Protein AF-A0A148N723-F1 (afdb_monomer)

Radius of gyration: 24.58 Å; Cα contacts (8 Å, |Δi|>4): 53; chains: 1; bounding box: 37×35×86 Å

Structure (mmCIF, N/CA/C/O backbone):
data_AF-A0A148N723-F1
#
_entry.id   AF-A0A148N723-F1
#
loop_
_atom_site.group_PDB
_atom_site.id
_atom_site.type_symbol
_atom_site.label_atom_id
_atom_site.label_alt_id
_atom_site.label_comp_id
_atom_site.label_asym_id
_atom_site.label_entity_id
_atom_site.label_seq_id
_atom_site.pdbx_PDB_ins_code
_atom_site.Cartn_x
_atom_site.Cartn_y
_atom_site.Cartn_z
_atom_site.occupancy
_atom_site.B_iso_or_equiv
_atom_site.auth_seq_id
_atom_site.auth_comp_id
_atom_site.auth_asym_id
_atom_site.auth_atom_id
_atom_site.pdbx_PDB_model_num
ATOM 1 N N . MET A 1 1 ? 18.165 -17.338 69.817 1.00 38.09 1 MET A N 1
ATOM 2 C CA . MET A 1 1 ? 19.520 -16.852 69.467 1.00 38.09 1 MET A CA 1
ATOM 3 C C . MET A 1 1 ? 19.425 -16.311 68.041 1.00 38.09 1 MET A C 1
ATOM 5 O O . MET A 1 1 ? 19.154 -17.099 67.157 1.00 38.09 1 MET A O 1
ATOM 9 N N . LYS A 1 2 ? 19.222 -15.007 67.800 1.00 44.72 2 LYS A N 1
ATOM 10 C CA . LYS A 1 2 ? 20.107 -13.846 68.048 1.00 44.72 2 LYS A CA 1
ATOM 11 C C . LYS A 1 2 ? 21.238 -13.800 66.993 1.00 44.72 2 LYS A C 1
ATOM 13 O O . LYS A 1 2 ? 22.267 -14.423 67.186 1.00 44.72 2 LYS A O 1
ATOM 18 N N . HIS A 1 3 ? 20.969 -12.997 65.951 1.00 48.78 3 HIS A N 1
ATOM 19 C CA . HIS A 1 3 ? 21.885 -12.163 65.140 1.00 48.78 3 HIS A CA 1
ATOM 20 C C . HIS A 1 3 ? 22.331 -12.646 63.757 1.00 48.78 3 HIS A C 1
ATOM 22 O O . HIS A 1 3 ? 23.259 -13.430 63.643 1.00 48.78 3 HIS A O 1
ATOM 28 N N . TRP A 1 4 ? 21.788 -11.980 62.728 1.00 57.91 4 TRP A N 1
ATOM 29 C CA . TRP A 1 4 ? 22.563 -11.016 61.926 1.00 57.91 4 TRP A CA 1
ATOM 30 C C . TRP A 1 4 ? 21.592 -10.018 61.253 1.00 57.91 4 TRP A C 1
ATOM 32 O O . TRP A 1 4 ? 20.751 -10.410 60.457 1.00 57.91 4 TRP A O 1
ATOM 42 N N . PHE A 1 5 ? 21.349 -8.846 61.847 1.00 52.78 5 PHE A N 1
ATOM 43 C CA . PHE A 1 5 ? 21.861 -7.538 61.401 1.00 52.78 5 PHE A CA 1
ATOM 44 C C . PHE A 1 5 ? 21.950 -7.324 59.872 1.00 52.78 5 PHE A C 1
ATOM 46 O O . PHE A 1 5 ? 22.889 -7.771 59.232 1.00 52.78 5 PHE A O 1
ATOM 53 N N . ILE A 1 6 ? 20.955 -6.587 59.355 1.00 64.31 6 ILE A N 1
ATOM 54 C CA . ILE A 1 6 ? 21.057 -5.389 58.494 1.00 64.31 6 ILE A CA 1
ATOM 55 C C . ILE A 1 6 ? 22.183 -5.385 57.445 1.00 64.31 6 ILE A C 1
ATOM 57 O O . ILE A 1 6 ? 23.332 -5.171 57.817 1.00 64.31 6 ILE A O 1
ATOM 61 N N . PHE A 1 7 ? 21.828 -5.372 56.148 1.00 50.09 7 PHE A N 1
ATOM 62 C CA . PHE A 1 7 ? 22.439 -4.432 55.191 1.00 50.09 7 PHE A CA 1
ATOM 63 C C . PHE A 1 7 ? 21.655 -4.270 53.870 1.00 50.09 7 PHE A C 1
ATOM 65 O O . PHE A 1 7 ? 21.241 -5.256 53.276 1.00 50.09 7 PHE A O 1
ATOM 72 N N . ALA A 1 8 ? 21.555 -3.009 53.423 1.00 49.00 8 ALA A N 1
ATOM 73 C CA . ALA A 1 8 ? 21.219 -2.488 52.085 1.00 49.00 8 ALA A CA 1
ATOM 74 C C . ALA A 1 8 ? 19.836 -2.847 51.488 1.00 49.00 8 ALA A C 1
ATOM 76 O O . ALA A 1 8 ? 19.572 -3.974 51.099 1.00 49.00 8 ALA A O 1
ATOM 77 N N . LEU A 1 9 ? 18.858 -1.937 51.415 1.00 57.72 9 LEU A N 1
ATOM 78 C CA . LEU A 1 9 ? 18.839 -0.711 50.597 1.00 57.72 9 LEU A CA 1
ATOM 79 C C . LEU A 1 9 ? 19.083 -1.003 49.102 1.00 57.72 9 LEU A C 1
ATOM 81 O O . LEU A 1 9 ? 20.159 -0.738 48.578 1.00 57.72 9 LEU A O 1
ATOM 85 N N . VAL A 1 10 ? 18.062 -1.525 48.414 1.00 47.94 10 VAL A N 1
ATOM 86 C CA . VAL A 1 10 ? 17.940 -1.425 46.952 1.00 47.94 10 VAL A CA 1
ATOM 87 C C . VAL A 1 10 ? 16.652 -0.668 46.649 1.00 47.94 10 VAL A C 1
ATOM 89 O O . VAL A 1 10 ? 15.538 -1.171 46.750 1.00 47.94 10 VAL A O 1
ATOM 92 N N . SER A 1 11 ? 16.870 0.604 46.361 1.00 53.53 11 SER A N 1
ATOM 93 C CA . SER A 1 11 ? 15.990 1.583 45.743 1.00 53.53 11 SER A CA 1
ATOM 94 C C . SER A 1 11 ? 15.072 1.001 44.660 1.00 53.53 11 SER A C 1
ATOM 96 O O . SER A 1 11 ? 15.527 0.707 43.556 1.00 53.53 11 SER A O 1
ATOM 98 N N . LEU A 1 12 ? 13.764 0.946 44.936 1.00 44.78 12 LEU A N 1
ATOM 99 C CA . LEU A 1 12 ? 12.745 1.055 43.889 1.00 44.78 12 LEU A CA 1
ATOM 100 C C . LEU A 1 12 ? 12.579 2.540 43.548 1.00 44.78 12 LEU A C 1
ATOM 102 O O . LEU A 1 12 ? 11.643 3.211 43.982 1.00 44.78 12 LEU A O 1
ATOM 106 N N . SER A 1 13 ? 13.519 3.075 42.776 1.00 46.28 13 SER A N 1
ATOM 107 C CA . SER A 1 13 ? 13.232 4.237 41.944 1.00 46.28 13 SER A CA 1
ATOM 108 C C . SER A 1 13 ? 12.284 3.742 40.858 1.00 46.28 13 SER A C 1
ATOM 110 O O . SER A 1 13 ? 12.704 3.090 39.904 1.00 46.28 13 SER A O 1
ATOM 112 N N . LEU A 1 14 ? 10.987 4.004 41.024 1.00 46.81 14 LEU A N 1
ATOM 113 C CA . LEU A 1 14 ? 10.065 3.949 39.897 1.00 46.81 14 LEU A CA 1
ATOM 114 C C . LEU A 1 14 ? 10.643 4.883 38.825 1.00 46.81 14 LEU A C 1
ATOM 116 O O . LEU A 1 14 ? 10.896 6.052 39.139 1.00 46.81 14 LEU A O 1
ATOM 120 N N . PRO A 1 15 ? 10.892 4.422 37.588 1.00 52.34 15 PRO A N 1
ATOM 121 C CA . PRO A 1 15 ? 11.101 5.361 36.508 1.00 52.34 15 PRO A CA 1
ATOM 122 C C . PRO A 1 15 ? 9.808 6.170 36.412 1.00 52.34 15 PRO A C 1
ATOM 124 O O . PRO A 1 15 ? 8.750 5.630 36.088 1.00 52.34 15 PRO A O 1
ATOM 127 N N . VAL A 1 16 ? 9.881 7.459 36.756 1.00 50.69 16 VAL A N 1
ATOM 128 C CA . VAL A 1 16 ? 8.883 8.439 36.330 1.00 50.69 16 VAL A CA 1
ATOM 129 C C . VAL A 1 16 ? 8.765 8.231 34.830 1.00 50.69 16 VAL A C 1
ATOM 131 O O . VAL A 1 16 ? 9.742 8.432 34.107 1.00 50.69 16 VAL A O 1
ATOM 134 N N . ALA A 1 17 ? 7.616 7.726 34.381 1.00 52.91 17 ALA A N 1
ATOM 135 C CA . ALA A 1 17 ? 7.312 7.634 32.969 1.00 52.91 17 ALA A CA 1
ATOM 136 C C . ALA A 1 17 ? 7.505 9.043 32.410 1.00 52.91 17 ALA A C 1
ATOM 138 O O . ALA A 1 17 ? 6.753 9.956 32.752 1.00 52.91 17 ALA A O 1
ATOM 139 N N . ALA A 1 18 ? 8.578 9.234 31.644 1.00 47.59 18 ALA A N 1
ATOM 140 C CA . ALA A 1 18 ? 8.837 10.471 30.943 1.00 47.59 18 ALA A CA 1
ATOM 141 C C . ALA A 1 18 ? 7.650 10.677 30.003 1.00 47.59 18 ALA A C 1
ATOM 143 O O . ALA A 1 18 ? 7.554 10.032 28.959 1.00 47.59 18 ALA A O 1
ATOM 144 N N . GLN A 1 19 ? 6.693 11.505 30.426 1.00 51.03 19 GLN A N 1
ATOM 145 C CA . GLN A 1 19 ? 5.621 11.951 29.558 1.00 51.03 19 GLN A CA 1
ATOM 146 C C . GLN A 1 19 ? 6.306 12.609 28.356 1.00 51.03 19 GLN A C 1
ATOM 148 O O . GLN A 1 19 ? 7.176 13.463 28.565 1.00 51.03 19 GLN A O 1
ATOM 153 N N . PRO A 1 20 ? 6.000 12.194 27.114 1.00 55.22 20 PRO A N 1
ATOM 154 C CA . PRO A 1 20 ? 6.557 12.854 25.947 1.00 55.22 20 PRO A CA 1
ATOM 155 C C . PRO A 1 20 ? 6.272 14.359 26.076 1.00 55.22 20 PRO A C 1
ATOM 157 O O . PRO A 1 20 ? 5.118 14.734 26.319 1.00 55.22 20 PRO A O 1
ATOM 160 N N . PRO A 1 21 ? 7.300 15.224 25.996 1.00 56.72 21 PRO A N 1
ATOM 161 C CA . PRO A 1 21 ? 7.114 16.650 26.214 1.00 56.72 21 PRO A CA 1
ATOM 162 C C . PRO A 1 21 ? 6.097 17.184 25.200 1.00 56.72 21 PRO A C 1
ATOM 164 O O . PRO A 1 21 ? 6.299 17.066 23.994 1.00 56.72 21 PRO A O 1
ATOM 167 N N . GLY A 1 22 ? 4.991 17.746 25.697 1.00 66.88 22 GLY A N 1
ATOM 168 C CA . GLY A 1 22 ? 3.955 18.381 24.875 1.00 66.88 22 GLY A CA 1
ATOM 169 C C . GLY A 1 22 ? 2.629 17.627 24.703 1.00 66.88 22 GLY A C 1
ATOM 170 O O . GLY A 1 22 ? 1.773 18.149 23.996 1.00 66.88 22 GLY A O 1
ATOM 171 N N . MET A 1 23 ? 2.409 16.462 25.329 1.00 72.94 23 MET A N 1
ATOM 172 C CA . MET A 1 23 ? 1.070 15.838 25.383 1.00 72.94 23 MET A CA 1
ATOM 173 C C . MET A 1 23 ? 0.374 16.093 26.717 1.00 72.94 23 MET A C 1
ATOM 175 O O . MET A 1 23 ? 0.945 15.852 27.779 1.00 72.94 23 MET A O 1
ATOM 179 N N . THR A 1 24 ? -0.882 16.535 26.660 1.00 83.75 24 THR A N 1
ATOM 180 C CA . THR A 1 24 ? -1.731 16.668 27.850 1.00 83.75 24 THR A CA 1
ATOM 181 C C . THR A 1 24 ? -2.318 15.312 28.266 1.00 83.75 24 THR A C 1
ATOM 183 O O . THR A 1 24 ? -2.399 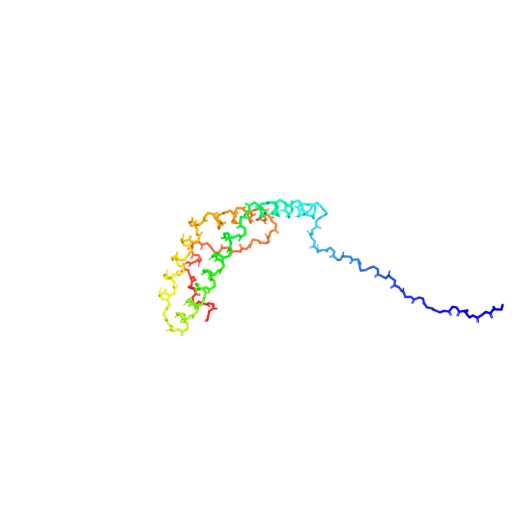14.382 27.461 1.00 83.75 24 THR A O 1
ATOM 186 N N . GLU A 1 25 ? -2.790 15.181 29.510 1.00 83.31 25 GLU A N 1
ATOM 187 C CA . GLU A 1 25 ? -3.553 13.991 29.933 1.00 83.31 25 GLU A CA 1
ATOM 188 C C . GLU A 1 25 ? -4.806 13.772 29.068 1.00 83.31 25 GLU A C 1
ATOM 190 O O . GLU A 1 25 ? -5.161 12.636 28.752 1.00 83.31 25 GLU A O 1
ATOM 195 N N . GLN A 1 26 ? -5.437 14.860 28.619 1.00 83.56 26 GLN A N 1
ATOM 196 C CA . GLN A 1 26 ? -6.579 14.817 27.710 1.00 83.56 26 GLN A CA 1
ATOM 197 C C . GLN A 1 26 ? -6.195 14.245 26.334 1.00 83.56 26 GLN A C 1
ATOM 199 O O . GLN A 1 26 ? -6.954 13.466 25.753 1.00 83.56 26 GLN A O 1
ATOM 204 N N . ASP A 1 27 ? -5.006 14.572 25.820 1.00 82.25 27 ASP A N 1
ATOM 205 C CA . ASP A 1 27 ? -4.489 13.975 24.583 1.00 82.25 27 ASP A CA 1
ATOM 206 C C . ASP A 1 27 ? -4.227 12.476 24.743 1.00 82.25 27 ASP A C 1
ATOM 208 O O . ASP A 1 27 ? -4.526 11.698 23.835 1.00 82.25 27 ASP A O 1
ATOM 212 N N . MET A 1 28 ? -3.727 12.060 25.910 1.00 84.38 28 MET A N 1
ATOM 213 C CA . MET A 1 28 ? -3.483 10.652 26.225 1.00 84.38 28 MET A CA 1
ATOM 214 C C . MET A 1 28 ? -4.789 9.849 26.318 1.00 84.38 28 MET A C 1
ATOM 216 O O . MET A 1 28 ? -4.879 8.756 25.758 1.00 84.38 28 MET A O 1
ATOM 220 N N . GLN A 1 29 ? -5.829 10.400 26.950 1.00 87.12 29 GLN A N 1
ATOM 221 C CA . GLN A 1 29 ? -7.158 9.775 26.988 1.00 87.12 29 GLN A CA 1
ATOM 222 C C . GLN A 1 29 ? -7.761 9.641 25.587 1.00 87.12 29 GLN A C 1
ATOM 224 O O . GLN A 1 29 ? -8.225 8.564 25.212 1.00 87.12 29 GLN A O 1
ATOM 229 N N . ARG A 1 30 ? -7.682 10.702 24.775 1.00 84.94 30 ARG A N 1
ATOM 230 C CA . ARG A 1 30 ? -8.156 10.678 23.385 1.00 84.94 30 ARG A CA 1
ATOM 231 C C . ARG A 1 30 ? -7.394 9.657 22.535 1.00 84.94 30 ARG A C 1
ATOM 233 O O . ARG A 1 30 ? -7.985 9.024 21.664 1.00 84.94 30 ARG A O 1
ATOM 240 N N . MET A 1 31 ? -6.101 9.461 22.801 1.00 85.50 31 MET A N 1
ATOM 241 C CA . MET A 1 31 ? -5.303 8.411 22.164 1.00 85.50 31 MET A CA 1
ATOM 242 C C . MET A 1 31 ? -5.833 7.022 22.493 1.00 85.50 31 MET A C 1
ATOM 244 O O . MET A 1 31 ? -6.015 6.211 21.587 1.00 85.50 31 MET A O 1
ATOM 248 N N . MET A 1 32 ? -6.093 6.759 23.773 1.00 88.19 32 MET A N 1
ATOM 249 C CA . MET A 1 32 ? -6.593 5.465 24.230 1.00 88.19 32 MET A CA 1
ATOM 250 C C . MET A 1 32 ? -7.972 5.157 23.632 1.00 88.19 32 MET A C 1
ATOM 252 O O . MET A 1 32 ? -8.189 4.053 23.137 1.00 88.19 32 MET A O 1
ATOM 256 N N . GLU A 1 33 ? -8.870 6.142 23.594 1.00 89.62 33 GLU A N 1
ATOM 257 C CA . GLU A 1 33 ? -10.193 6.003 22.975 1.00 89.62 33 GLU A CA 1
ATOM 258 C C . GLU A 1 33 ? -10.093 5.726 21.463 1.00 89.62 33 GLU A C 1
ATOM 260 O O . GLU A 1 33 ? -10.748 4.826 20.937 1.00 89.62 33 GLU A O 1
ATOM 265 N N . ASN A 1 34 ? -9.236 6.457 20.745 1.00 87.25 34 ASN A N 1
ATOM 266 C CA . ASN A 1 34 ? -9.032 6.241 19.312 1.00 87.25 34 ASN A CA 1
ATOM 267 C C . ASN A 1 34 ? -8.370 4.888 19.013 1.00 87.25 34 ASN A C 1
ATOM 269 O O . ASN A 1 34 ? -8.703 4.258 18.009 1.00 87.25 34 ASN A O 1
ATOM 273 N N . ALA A 1 35 ? -7.470 4.418 19.880 1.00 87.50 35 ALA A N 1
ATOM 274 C CA . ALA A 1 35 ? -6.868 3.094 19.766 1.00 87.50 35 ALA A CA 1
ATOM 275 C C . ALA A 1 35 ? -7.912 1.979 19.944 1.00 87.50 35 ALA A C 1
ATOM 277 O O . ALA A 1 35 ? -7.916 1.027 19.166 1.00 87.50 35 ALA A O 1
ATOM 278 N N . GLN A 1 36 ? -8.839 2.124 20.898 1.00 90.81 36 GLN A N 1
ATOM 279 C CA . GLN A 1 36 ? -9.956 1.187 21.071 1.00 90.81 36 GLN A CA 1
ATOM 280 C C . GLN A 1 36 ? -10.862 1.162 19.835 1.00 90.81 36 GLN A C 1
ATOM 282 O O . GLN A 1 36 ? -11.099 0.095 19.274 1.00 90.81 36 GLN A O 1
ATOM 287 N N . LYS A 1 37 ? -11.270 2.333 19.328 1.00 91.06 37 LYS A N 1
ATOM 288 C CA . LYS A 1 37 ? -12.077 2.438 18.097 1.00 91.06 37 LYS A CA 1
ATOM 289 C C . LYS A 1 37 ? -11.381 1.824 16.882 1.00 91.06 37 LYS A C 1
ATOM 291 O O . LYS A 1 37 ? -12.025 1.190 16.050 1.00 91.06 37 LYS A O 1
ATOM 296 N N . MET A 1 38 ? -10.064 1.999 16.766 1.00 90.12 38 MET A N 1
ATOM 297 C CA . MET A 1 38 ? -9.269 1.352 15.721 1.00 90.12 38 MET A CA 1
ATOM 298 C C . MET A 1 38 ? -9.297 -0.169 15.869 1.00 90.12 38 MET A C 1
ATOM 300 O O . MET A 1 38 ? -9.518 -0.872 14.886 1.00 90.12 38 MET A O 1
ATOM 304 N N . GLN A 1 39 ? -9.069 -0.674 17.082 1.00 89.06 39 GLN A N 1
ATOM 305 C CA . GLN A 1 39 ? -9.065 -2.105 17.358 1.00 89.06 39 GLN A CA 1
ATOM 306 C C . GLN A 1 39 ? -10.421 -2.732 17.020 1.00 89.06 39 GLN A C 1
ATOM 308 O O . GLN A 1 39 ? -10.459 -3.744 16.326 1.00 89.06 39 GLN A O 1
ATOM 313 N N . GLU A 1 40 ? -11.520 -2.103 17.429 1.00 93.81 40 GLU A N 1
ATOM 314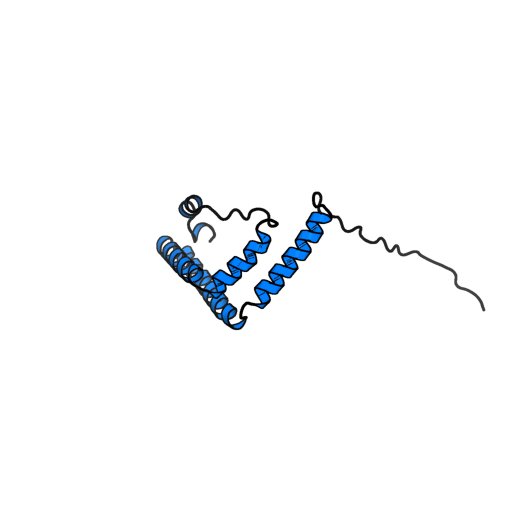 C CA . GLU A 1 40 ? -12.880 -2.527 17.080 1.00 93.81 40 GLU A CA 1
ATOM 315 C C . GLU A 1 40 ? -13.118 -2.496 15.562 1.00 93.81 40 GLU A C 1
ATOM 317 O O . GLU A 1 40 ? -13.647 -3.451 14.994 1.00 93.81 40 GLU A O 1
ATOM 322 N N . CYS A 1 41 ? -12.668 -1.440 14.875 1.00 92.75 41 CYS A N 1
ATOM 323 C CA . CYS A 1 41 ? -12.777 -1.339 13.419 1.00 92.75 41 CYS A CA 1
ATOM 324 C C . CYS A 1 41 ? -12.027 -2.475 12.708 1.00 92.75 41 CYS A C 1
ATOM 326 O O . CYS A 1 41 ? -12.573 -3.120 11.812 1.00 92.75 41 CYS A O 1
ATOM 328 N N . MET A 1 42 ? -10.794 -2.758 13.139 1.00 91.25 42 MET A N 1
ATOM 329 C CA . MET A 1 42 ? -9.953 -3.817 12.576 1.00 91.25 42 MET A CA 1
ATOM 330 C C . MET A 1 42 ? -10.496 -5.218 12.883 1.00 91.25 42 MET A C 1
ATOM 332 O O . MET A 1 42 ? -10.377 -6.104 12.042 1.00 91.25 42 MET A O 1
ATOM 336 N N . GLN A 1 43 ? -11.137 -5.425 14.038 1.00 92.75 43 GLN A N 1
ATOM 337 C CA . GLN A 1 43 ? -11.824 -6.683 14.366 1.00 92.75 43 GLN A CA 1
ATOM 338 C C . GLN A 1 43 ? -12.993 -6.989 13.417 1.00 92.75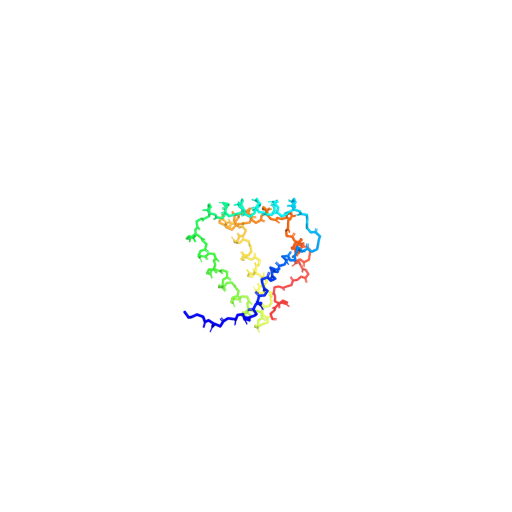 43 GLN A C 1
ATOM 340 O O . GLN A 1 43 ? -13.328 -8.153 13.220 1.00 92.75 43 GLN A O 1
ATOM 345 N N . GLY A 1 44 ? -13.594 -5.966 12.801 1.00 89.69 44 GLY A N 1
ATOM 346 C CA . GLY A 1 44 ? -14.628 -6.124 11.774 1.00 89.69 44 GLY A CA 1
ATOM 347 C C . GLY A 1 44 ? -14.099 -6.534 10.392 1.00 89.69 44 GLY A C 1
ATOM 348 O O . GLY A 1 44 ? -14.885 -6.651 9.445 1.00 89.69 44 GLY A O 1
ATOM 349 N N . ILE A 1 45 ? -12.784 -6.714 10.243 1.00 92.75 45 ILE A N 1
ATOM 350 C CA . ILE A 1 45 ? -12.137 -7.105 8.991 1.00 92.75 45 ILE A CA 1
ATOM 351 C C . ILE A 1 45 ? -11.835 -8.601 9.030 1.00 92.75 45 ILE A C 1
ATOM 353 O O . ILE A 1 45 ? -11.208 -9.102 9.960 1.00 92.75 45 ILE A O 1
ATOM 357 N N . ASP A 1 46 ? -12.268 -9.311 7.990 1.00 93.12 46 ASP A N 1
ATOM 358 C CA . ASP A 1 46 ? -11.970 -10.730 7.827 1.00 93.12 46 ASP A CA 1
ATOM 359 C C . ASP A 1 46 ? -10.463 -10.938 7.624 1.00 93.12 46 ASP A C 1
ATOM 361 O O . ASP A 1 46 ? -9.900 -10.531 6.605 1.00 93.12 46 ASP A O 1
ATOM 365 N N . GLN A 1 47 ? -9.822 -11.593 8.592 1.00 89.44 47 GLN A N 1
ATOM 366 C CA . GLN A 1 47 ? -8.403 -11.944 8.543 1.00 89.44 47 GLN A CA 1
ATOM 367 C C . GLN A 1 47 ? -8.058 -12.812 7.326 1.00 89.44 47 GLN A C 1
ATOM 369 O O . GLN A 1 47 ? -7.020 -12.602 6.702 1.00 89.44 47 GLN A O 1
ATOM 374 N N . ALA A 1 48 ? -8.948 -13.720 6.912 1.00 94.00 48 ALA A N 1
ATOM 375 C CA . ALA A 1 48 ? -8.708 -14.559 5.737 1.00 94.00 48 ALA A CA 1
ATOM 376 C C . ALA A 1 48 ? -8.672 -13.736 4.436 1.00 94.00 48 ALA A C 1
ATOM 378 O O . ALA A 1 48 ? -8.043 -14.133 3.456 1.00 94.00 48 ALA A O 1
ATOM 379 N N . ALA A 1 49 ? -9.304 -12.557 4.423 1.00 93.19 49 ALA A N 1
ATOM 380 C CA . ALA A 1 49 ? -9.246 -11.632 3.297 1.00 93.19 49 ALA A CA 1
ATOM 381 C C . ALA A 1 49 ? -7.964 -10.778 3.281 1.00 93.19 49 ALA A C 1
ATOM 383 O O . ALA A 1 49 ? -7.676 -10.151 2.260 1.00 93.19 49 ALA A O 1
ATOM 384 N N . ILE A 1 50 ? -7.195 -10.745 4.377 1.00 93.25 50 ILE A N 1
ATOM 385 C CA . ILE A 1 50 ? -5.938 -9.990 4.493 1.00 93.25 50 ILE A CA 1
ATOM 386 C C . ILE A 1 50 ? -4.770 -10.779 3.893 1.00 93.25 50 ILE A C 1
ATOM 388 O O . ILE A 1 50 ? -3.996 -10.221 3.115 1.00 93.25 50 ILE A O 1
ATOM 392 N N . GLU A 1 51 ? -4.676 -12.082 4.164 1.00 94.81 51 GLU A N 1
ATOM 393 C CA . GLU A 1 51 ? -3.609 -12.954 3.644 1.00 94.81 51 GLU A CA 1
ATOM 394 C C . GLU A 1 51 ? -3.345 -12.825 2.127 1.00 94.81 51 GLU A C 1
ATOM 396 O O . GLU A 1 51 ? -2.185 -12.632 1.736 1.00 94.81 51 GLU A O 1
ATOM 401 N N . PRO A 1 52 ? -4.359 -12.873 1.234 1.00 95.56 52 PRO A N 1
ATOM 402 C CA . PRO A 1 52 ? -4.118 -12.723 -0.199 1.00 95.56 52 PRO A CA 1
ATOM 403 C C . PRO A 1 52 ? -3.635 -11.316 -0.576 1.00 95.56 52 PRO A C 1
ATOM 405 O O . PRO A 1 52 ? -2.886 -11.166 -1.543 1.00 95.56 52 PRO A O 1
ATOM 408 N N . ILE A 1 53 ? -4.026 -10.283 0.176 1.00 96.12 53 ILE A N 1
ATOM 409 C CA . ILE A 1 53 ? -3.564 -8.905 -0.044 1.00 96.12 53 ILE A CA 1
ATOM 410 C C . ILE A 1 53 ? -2.083 -8.803 0.302 1.00 96.12 53 ILE A C 1
ATOM 412 O O . ILE A 1 53 ? -1.311 -8.229 -0.469 1.00 96.12 53 ILE A O 1
ATOM 416 N N . GLU A 1 54 ? -1.661 -9.399 1.416 1.00 94.94 54 GLU A N 1
ATOM 417 C CA . GLU A 1 54 ? -0.251 -9.432 1.790 1.00 94.94 54 GLU A CA 1
ATOM 418 C C . GLU A 1 54 ? 0.597 -10.209 0.784 1.00 94.94 54 GLU A C 1
ATOM 420 O O . GLU A 1 54 ? 1.648 -9.728 0.361 1.00 94.94 54 GLU A O 1
ATOM 425 N N . ALA A 1 55 ? 0.144 -11.398 0.372 1.00 96.62 55 ALA A N 1
ATOM 426 C CA . ALA A 1 55 ? 0.855 -12.212 -0.608 1.00 96.62 55 ALA A CA 1
ATOM 427 C C . ALA A 1 55 ? 1.053 -11.444 -1.921 1.00 96.62 55 ALA A C 1
ATOM 429 O O . ALA A 1 55 ? 2.170 -11.368 -2.437 1.00 96.62 55 ALA A O 1
ATOM 430 N N . LYS A 1 56 ? -0.008 -10.790 -2.402 1.00 96.12 56 LYS A N 1
ATOM 431 C CA . LYS A 1 56 ? 0.039 -9.959 -3.606 1.00 96.12 56 LYS A CA 1
ATOM 432 C C . LYS A 1 56 ? 0.940 -8.733 -3.438 1.00 96.12 56 LYS A C 1
ATOM 434 O O . LYS A 1 56 ? 1.627 -8.352 -4.381 1.00 96.12 56 LYS A O 1
ATOM 439 N N . SER A 1 57 ? 0.967 -8.129 -2.250 1.00 95.69 57 SER A N 1
ATOM 440 C CA . SER A 1 57 ? 1.844 -6.990 -1.942 1.00 95.69 57 SER A CA 1
ATOM 441 C C . SER A 1 57 ? 3.320 -7.392 -1.961 1.00 95.69 57 SER A C 1
ATOM 443 O O . SER A 1 57 ? 4.137 -6.688 -2.551 1.00 95.69 57 SER A O 1
ATOM 445 N N . ARG A 1 58 ? 3.658 -8.563 -1.401 1.00 97.81 58 ARG A N 1
ATOM 446 C CA . ARG A 1 58 ? 5.018 -9.126 -1.450 1.00 97.81 58 ARG A CA 1
ATOM 447 C C . ARG A 1 58 ? 5.456 -9.437 -2.880 1.00 97.81 58 ARG A C 1
ATOM 449 O O . ARG A 1 58 ? 6.574 -9.113 -3.271 1.00 97.81 58 ARG A O 1
ATOM 456 N N . GLU A 1 59 ? 4.575 -10.042 -3.674 1.00 97.56 59 GLU A N 1
ATOM 457 C CA . GLU A 1 59 ? 4.848 -10.323 -5.088 1.00 97.56 59 GLU A CA 1
ATOM 458 C C . GLU A 1 59 ? 5.081 -9.030 -5.885 1.00 97.56 59 GLU A C 1
ATOM 460 O O . GLU A 1 59 ? 6.020 -8.938 -6.679 1.00 97.56 59 GLU A O 1
ATOM 465 N N . PHE A 1 60 ? 4.245 -8.015 -5.655 1.00 97.12 60 PHE A N 1
ATOM 466 C CA . PHE A 1 60 ? 4.399 -6.694 -6.250 1.00 97.12 60 PHE A CA 1
ATOM 467 C C . PHE A 1 60 ? 5.761 -6.071 -5.915 1.00 97.12 60 PHE A C 1
ATOM 469 O O . PHE A 1 60 ? 6.471 -5.652 -6.829 1.00 97.12 60 PHE A O 1
ATOM 476 N N . GLU A 1 61 ? 6.156 -6.068 -4.639 1.00 96.75 61 GLU A N 1
ATOM 477 C CA . GLU A 1 61 ? 7.438 -5.515 -4.188 1.00 96.75 61 GLU A CA 1
ATOM 478 C C . GLU A 1 61 ? 8.627 -6.205 -4.874 1.00 96.75 61 GLU A C 1
ATOM 480 O O . GLU A 1 61 ? 9.526 -5.539 -5.392 1.00 96.75 61 GLU A O 1
ATOM 485 N N . GLN A 1 62 ? 8.608 -7.539 -4.951 1.00 97.88 62 GLN A N 1
ATOM 486 C CA . GLN A 1 62 ? 9.652 -8.310 -5.631 1.00 97.88 62 GLN A CA 1
ATOM 487 C C . GLN A 1 62 ? 9.742 -7.967 -7.122 1.00 97.88 62 GLN A C 1
ATOM 489 O O . GLN A 1 62 ? 10.841 -7.776 -7.649 1.00 97.88 62 GLN A O 1
ATOM 494 N N . LYS A 1 63 ? 8.596 -7.861 -7.806 1.00 97.81 63 LYS A N 1
ATOM 495 C CA . LYS A 1 63 ? 8.537 -7.521 -9.234 1.00 97.81 63 LYS A CA 1
ATOM 496 C C . LYS A 1 63 ? 9.033 -6.107 -9.505 1.00 97.81 63 LYS A C 1
ATOM 498 O O . LYS A 1 63 ? 9.837 -5.918 -10.414 1.00 97.81 63 LYS A O 1
ATOM 503 N N . VAL A 1 64 ? 8.594 -5.126 -8.716 1.00 97.75 64 VAL A N 1
ATOM 504 C CA . VAL A 1 64 ? 9.063 -3.738 -8.831 1.00 97.75 64 VAL A CA 1
ATOM 505 C C . VAL A 1 64 ? 10.566 -3.670 -8.614 1.00 97.75 64 VAL A C 1
ATOM 507 O O . VAL A 1 64 ? 11.266 -3.120 -9.460 1.00 97.75 64 VAL A O 1
ATOM 510 N N . LYS A 1 65 ? 11.076 -4.293 -7.545 1.00 97.62 65 LYS A N 1
ATOM 511 C CA . LYS A 1 65 ? 12.513 -4.340 -7.263 1.00 97.62 65 LYS A CA 1
ATOM 512 C C . LYS A 1 65 ? 13.299 -4.923 -8.437 1.00 97.62 65 LYS A C 1
ATOM 514 O O . LYS A 1 65 ? 14.283 -4.329 -8.867 1.00 97.62 65 LYS A O 1
ATOM 519 N N . ALA A 1 66 ? 12.855 -6.053 -8.987 1.00 98.06 66 ALA A N 1
ATOM 520 C CA . ALA A 1 66 ? 13.511 -6.682 -10.130 1.00 98.06 66 ALA A CA 1
ATOM 521 C C . ALA A 1 66 ? 13.517 -5.775 -11.374 1.00 98.06 66 ALA A C 1
ATOM 523 O O . ALA A 1 66 ? 14.544 -5.655 -12.039 1.00 98.06 66 ALA A O 1
ATOM 524 N N . LEU A 1 67 ? 12.400 -5.102 -11.669 1.00 98.31 67 LEU A N 1
ATOM 525 C CA . LEU A 1 67 ? 12.304 -4.163 -12.789 1.00 98.31 67 LEU A CA 1
ATOM 526 C C . LEU A 1 67 ? 13.218 -2.946 -12.591 1.00 98.31 67 LEU A C 1
ATOM 528 O O . LEU A 1 67 ? 13.927 -2.562 -13.520 1.00 98.31 67 LEU A O 1
ATOM 532 N N . CYS A 1 68 ? 13.254 -2.377 -11.386 1.00 97.81 68 CYS A N 1
ATOM 533 C CA . CYS A 1 68 ? 14.107 -1.235 -11.069 1.00 97.81 68 CYS A CA 1
ATOM 534 C C . CYS A 1 68 ? 15.598 -1.581 -11.177 1.00 97.81 68 CYS A C 1
ATOM 536 O O . CYS A 1 68 ? 16.333 -0.861 -11.851 1.00 97.81 68 CYS A O 1
ATOM 538 N N . LEU A 1 69 ? 16.028 -2.720 -10.621 1.00 97.25 69 LEU A N 1
ATOM 539 C CA . LEU A 1 69 ? 17.415 -3.199 -10.727 1.00 97.25 69 LEU A CA 1
ATOM 540 C C . LEU A 1 69 ? 17.822 -3.534 -12.171 1.00 97.25 69 LEU A C 1
ATOM 542 O O . LEU A 1 69 ? 18.993 -3.427 -12.524 1.00 97.25 69 LEU A O 1
ATOM 546 N N . ALA A 1 70 ? 16.862 -3.906 -13.019 1.00 97.81 70 ALA A N 1
ATOM 547 C CA . ALA A 1 70 ? 17.080 -4.133 -14.446 1.00 97.81 70 ALA A CA 1
ATOM 548 C C . ALA A 1 70 ? 17.054 -2.840 -15.292 1.00 97.81 70 ALA A C 1
ATOM 550 O O . ALA A 1 70 ? 17.122 -2.917 -16.518 1.00 97.81 70 ALA A O 1
ATOM 551 N N . GLY A 1 71 ? 16.900 -1.661 -14.677 1.00 96.81 71 GLY A N 1
ATOM 552 C CA . GLY A 1 71 ? 16.792 -0.376 -15.379 1.00 96.81 71 GLY A CA 1
ATOM 553 C C . GLY A 1 71 ? 15.451 -0.146 -16.089 1.00 96.81 71 GLY A C 1
ATOM 554 O O . GLY A 1 71 ? 15.277 0.863 -16.772 1.00 96.81 71 GLY A O 1
ATOM 555 N N . LYS A 1 72 ? 14.471 -1.040 -15.913 1.00 98.06 72 LYS A N 1
ATOM 556 C CA . LYS A 1 72 ? 13.139 -0.990 -16.539 1.00 98.06 72 LYS A CA 1
ATOM 557 C C . LYS A 1 72 ? 12.192 -0.072 -15.761 1.00 98.06 72 LYS A C 1
ATOM 559 O O . LYS A 1 72 ? 11.157 -0.499 -15.246 1.00 98.06 72 LYS A O 1
ATOM 564 N N . ARG A 1 73 ? 12.566 1.205 -15.662 1.00 96.00 73 ARG A N 1
ATOM 565 C CA . ARG A 1 73 ? 11.887 2.218 -14.838 1.00 96.00 73 ARG A CA 1
ATOM 566 C C . ARG A 1 73 ? 10.410 2.384 -15.218 1.00 96.00 73 ARG A C 1
ATOM 568 O O . ARG A 1 73 ? 9.543 2.154 -14.379 1.00 96.00 73 ARG A O 1
ATOM 575 N N . ASP A 1 74 ? 10.117 2.638 -16.490 1.00 94.88 74 ASP A N 1
ATOM 576 C CA . ASP A 1 74 ? 8.737 2.846 -16.954 1.00 94.88 74 ASP A CA 1
ATOM 577 C C . ASP A 1 74 ? 7.839 1.616 -16.737 1.00 94.88 74 ASP A C 1
ATOM 579 O O . ASP A 1 74 ? 6.667 1.748 -16.376 1.00 94.88 74 ASP A O 1
ATOM 583 N N . GLU A 1 75 ? 8.383 0.404 -16.912 1.00 97.50 75 GLU A N 1
ATOM 584 C CA . GLU A 1 75 ? 7.656 -0.842 -16.632 1.00 97.50 75 GLU A CA 1
ATOM 585 C C . GLU A 1 75 ? 7.319 -0.955 -15.137 1.00 97.50 75 GLU A C 1
ATOM 587 O O . GLU A 1 75 ? 6.184 -1.295 -14.790 1.00 97.50 75 GLU A O 1
ATOM 592 N N . ALA A 1 76 ? 8.265 -0.617 -14.252 1.00 96.81 76 ALA A N 1
ATOM 593 C CA . ALA A 1 76 ? 8.045 -0.611 -12.808 1.00 96.81 76 ALA A CA 1
ATOM 594 C C . ALA A 1 76 ? 6.974 0.412 -12.398 1.00 96.81 76 ALA A C 1
ATOM 596 O O . ALA A 1 76 ? 6.067 0.082 -11.633 1.00 96.81 76 ALA A O 1
ATOM 597 N N . GLN A 1 77 ? 7.021 1.630 -12.945 1.00 93.81 77 GLN A N 1
ATOM 598 C CA . GLN A 1 77 ? 6.028 2.670 -12.661 1.00 93.81 77 GLN A CA 1
ATOM 599 C C . GLN A 1 77 ? 4.635 2.277 -13.156 1.00 93.81 77 GLN A C 1
ATOM 601 O O . GLN A 1 77 ? 3.640 2.466 -12.454 1.00 93.81 77 GLN A O 1
ATOM 606 N N . LYS A 1 78 ? 4.540 1.690 -14.354 1.00 95.38 78 LYS A N 1
ATOM 607 C CA . LYS A 1 78 ? 3.267 1.197 -14.889 1.00 95.38 78 LYS A CA 1
ATOM 608 C C . LYS A 1 78 ? 2.680 0.099 -14.001 1.00 95.38 78 L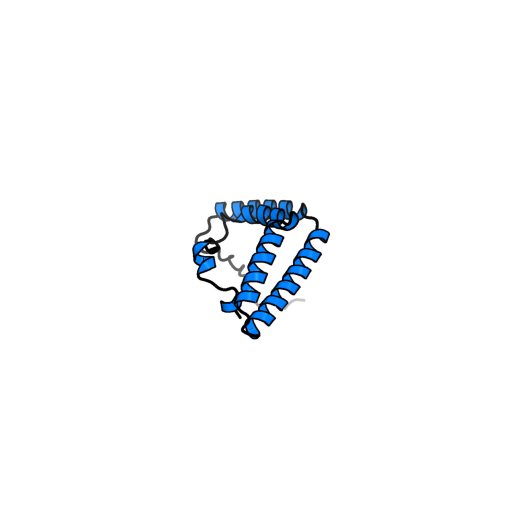YS A C 1
ATOM 610 O O . LYS A 1 78 ? 1.485 0.145 -13.701 1.00 95.38 78 LYS A O 1
ATOM 615 N N . LEU A 1 79 ? 3.513 -0.843 -13.549 1.00 95.69 79 LEU A N 1
ATOM 616 C CA . LEU A 1 79 ? 3.115 -1.887 -12.605 1.00 95.69 79 LEU A CA 1
ATOM 617 C C . LEU A 1 79 ? 2.626 -1.285 -11.278 1.00 95.69 79 LEU A C 1
ATOM 619 O O . LEU A 1 79 ? 1.586 -1.701 -10.772 1.00 95.69 79 LEU A O 1
ATOM 623 N N . ALA A 1 80 ? 3.321 -0.275 -10.751 1.00 94.06 80 ALA A N 1
ATOM 624 C CA . ALA A 1 80 ? 2.940 0.443 -9.534 1.00 94.06 80 ALA A CA 1
ATOM 625 C C . ALA A 1 80 ? 1.570 1.110 -9.636 1.00 94.06 80 ALA A C 1
ATOM 627 O O . ALA A 1 80 ? 0.727 0.949 -8.754 1.00 94.06 80 ALA A O 1
ATOM 628 N N . ILE A 1 81 ? 1.323 1.825 -10.735 1.00 92.38 81 ILE A N 1
ATOM 629 C CA . ILE A 1 81 ? 0.042 2.490 -10.981 1.00 92.38 81 ILE A CA 1
ATOM 630 C C . ILE A 1 81 ? -1.083 1.457 -11.086 1.00 92.38 81 ILE A C 1
ATOM 632 O O . ILE A 1 81 ? -2.161 1.665 -10.528 1.00 92.38 81 ILE A O 1
ATOM 636 N N . GLN A 1 82 ? -0.848 0.344 -11.787 1.00 95.44 82 GLN A N 1
ATOM 637 C CA . GLN A 1 82 ? -1.828 -0.733 -11.891 1.00 95.44 82 GLN A CA 1
ATOM 638 C C . GLN A 1 82 ? -2.135 -1.337 -10.516 1.00 95.44 82 GLN A C 1
ATOM 640 O O . GLN A 1 82 ? -3.301 -1.393 -10.126 1.00 95.44 82 GLN A O 1
ATOM 645 N N . PHE A 1 83 ? -1.105 -1.726 -9.764 1.00 95.69 83 PHE A N 1
ATOM 646 C CA . PHE A 1 83 ? -1.260 -2.290 -8.426 1.00 95.69 83 PHE A CA 1
ATOM 647 C C . PHE A 1 83 ? -2.001 -1.327 -7.489 1.00 95.69 83 PHE A C 1
ATOM 649 O O . PHE A 1 83 ? -2.949 -1.728 -6.818 1.00 95.69 83 PHE A O 1
ATOM 656 N N . GLY A 1 84 ? -1.649 -0.038 -7.507 1.00 91.94 84 GLY A N 1
ATOM 657 C CA . GLY A 1 84 ? -2.332 0.993 -6.726 1.00 91.94 84 GLY A CA 1
ATOM 658 C C . GLY A 1 84 ? -3.826 1.101 -7.048 1.00 91.94 84 GLY A C 1
ATOM 659 O O . GLY A 1 84 ? -4.643 1.192 -6.133 1.00 91.94 84 GLY A O 1
ATOM 660 N N . ARG A 1 85 ? -4.213 1.024 -8.331 1.00 93.19 85 ARG A N 1
ATOM 661 C CA . ARG A 1 85 ? -5.631 1.000 -8.744 1.00 93.19 85 ARG A CA 1
ATOM 662 C C . ARG A 1 85 ? -6.351 -0.250 -8.249 1.00 93.19 85 ARG A C 1
ATOM 664 O O . ARG A 1 85 ? -7.474 -0.151 -7.766 1.00 93.19 85 ARG A O 1
ATOM 671 N N . GLU A 1 86 ? -5.710 -1.410 -8.352 1.00 95.00 86 GLU A N 1
ATOM 672 C CA . GLU A 1 86 ? -6.275 -2.675 -7.878 1.00 95.00 86 GLU A CA 1
ATOM 673 C C . GLU A 1 86 ? -6.479 -2.668 -6.356 1.00 95.00 86 GLU A C 1
ATOM 675 O O . GLU A 1 86 ? -7.536 -3.077 -5.879 1.00 95.00 86 GLU A O 1
ATOM 680 N N . MET A 1 87 ? -5.511 -2.151 -5.591 1.00 94.31 87 MET A N 1
ATOM 681 C CA . MET A 1 87 ? -5.635 -1.999 -4.137 1.00 94.31 87 MET A CA 1
ATOM 682 C C . MET A 1 87 ? -6.717 -0.982 -3.765 1.00 94.31 87 MET A C 1
ATOM 684 O O . MET A 1 87 ? -7.522 -1.249 -2.880 1.00 94.31 87 MET A O 1
ATOM 688 N N . ALA A 1 88 ? -6.803 0.147 -4.474 1.00 90.62 88 ALA A N 1
ATOM 689 C CA . ALA A 1 88 ? -7.850 1.144 -4.251 1.00 90.62 88 ALA A CA 1
ATOM 690 C C . ALA A 1 88 ? -9.264 0.613 -4.552 1.00 90.62 88 ALA A C 1
ATOM 692 O O . ALA A 1 88 ? -10.241 1.089 -3.972 1.00 90.62 88 ALA A O 1
ATOM 693 N N . ALA A 1 89 ? -9.390 -0.368 -5.450 1.00 94.75 89 ALA A N 1
ATOM 694 C CA . ALA A 1 89 ? -10.658 -1.018 -5.764 1.00 94.75 89 ALA A CA 1
ATOM 695 C C . ALA A 1 89 ? -11.039 -2.130 -4.766 1.00 94.75 89 ALA A C 1
ATOM 697 O O . ALA A 1 89 ? -12.212 -2.492 -4.704 1.00 94.75 89 ALA A O 1
ATOM 698 N N . ASN A 1 90 ? -10.093 -2.655 -3.981 1.00 96.00 90 ASN A N 1
ATOM 699 C CA . ASN A 1 90 ? -10.325 -3.768 -3.062 1.00 96.00 90 ASN A CA 1
ATOM 700 C C . AS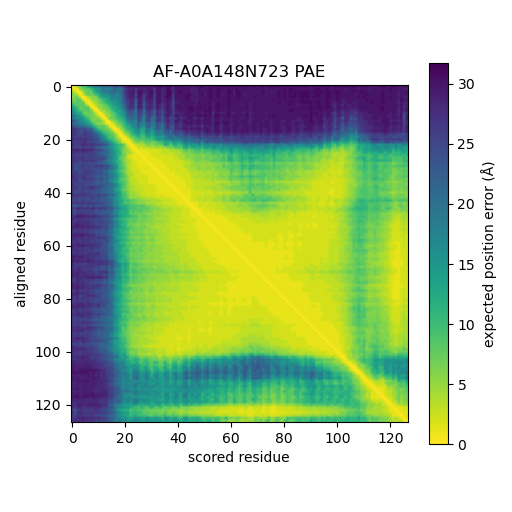N A 1 90 ? -11.089 -3.330 -1.796 1.00 96.00 90 ASN A C 1
ATOM 702 O O . ASN A 1 90 ? -10.671 -2.421 -1.081 1.00 96.00 90 ASN A O 1
ATOM 706 N N . GLU A 1 91 ? -12.198 -4.005 -1.486 1.00 95.25 91 GLU A N 1
ATOM 707 C CA . GLU A 1 91 ? -13.075 -3.641 -0.362 1.00 95.25 91 GLU A CA 1
ATOM 708 C C . GLU A 1 91 ? -12.422 -3.820 1.016 1.00 95.25 91 GLU A C 1
ATOM 710 O O . GLU A 1 91 ? -12.619 -2.992 1.906 1.00 95.25 91 GLU A O 1
ATOM 715 N N . THR A 1 92 ? -11.599 -4.852 1.199 1.00 95.12 92 THR A N 1
ATOM 716 C CA . THR A 1 92 ? -10.843 -5.059 2.441 1.00 95.12 92 THR A CA 1
ATOM 717 C C . THR A 1 92 ? -9.824 -3.937 2.636 1.00 95.12 92 THR A C 1
ATOM 719 O O . THR A 1 92 ? -9.755 -3.357 3.717 1.00 95.12 92 THR A O 1
ATOM 722 N N . VAL A 1 93 ? -9.105 -3.538 1.579 1.00 94.12 93 VAL A N 1
ATOM 723 C CA . VAL A 1 93 ? -8.177 -2.393 1.629 1.00 94.12 93 VAL A CA 1
ATOM 724 C C . VAL A 1 93 ? -8.914 -1.095 1.961 1.00 94.12 93 VAL A C 1
ATOM 726 O O . VAL A 1 93 ? -8.448 -0.333 2.807 1.00 94.12 93 VAL A O 1
ATOM 729 N N . LYS A 1 94 ? -10.086 -0.843 1.362 1.00 92.38 94 LYS A N 1
ATOM 730 C CA . LYS A 1 94 ? -10.906 0.338 1.688 1.00 92.38 94 LYS A CA 1
ATOM 731 C C . LYS A 1 94 ? -11.311 0.365 3.161 1.00 92.38 94 LYS A C 1
ATOM 733 O O . LYS A 1 94 ? -11.229 1.423 3.780 1.00 92.38 94 LYS A O 1
ATOM 738 N N . LYS A 1 95 ? -11.707 -0.775 3.736 1.00 92.81 95 LYS A N 1
ATOM 739 C CA . LYS A 1 95 ? -12.035 -0.883 5.168 1.00 92.81 95 LYS A CA 1
ATOM 740 C C . LYS A 1 95 ? -10.819 -0.600 6.047 1.00 92.81 95 LYS A C 1
ATOM 742 O O . LYS A 1 95 ? -10.918 0.212 6.960 1.00 92.81 95 LYS A O 1
ATOM 747 N N . ILE A 1 96 ? -9.656 -1.166 5.719 1.00 91.06 96 ILE A N 1
ATOM 748 C CA . ILE A 1 96 ? -8.397 -0.873 6.428 1.00 91.06 96 ILE A CA 1
ATOM 749 C C . ILE A 1 96 ? -8.082 0.633 6.369 1.00 91.06 96 ILE A C 1
ATOM 751 O O . ILE A 1 96 ? -7.759 1.246 7.386 1.00 91.06 96 ILE A O 1
ATOM 755 N N . GLN A 1 97 ? -8.230 1.262 5.197 1.00 88.69 97 GLN A N 1
ATOM 756 C CA . GLN A 1 97 ? -8.047 2.708 5.030 1.00 88.69 97 GLN A CA 1
ATOM 757 C C . GLN A 1 97 ? -9.072 3.539 5.812 1.00 88.69 97 GLN A C 1
ATOM 759 O O . GLN A 1 97 ? -8.766 4.643 6.250 1.00 88.69 97 GLN A O 1
ATOM 764 N N . GLN A 1 98 ? -10.303 3.054 5.972 1.00 89.75 98 GLN A N 1
ATOM 765 C CA . GLN A 1 98 ? -11.306 3.708 6.809 1.00 89.75 98 GLN A CA 1
ATOM 766 C C . GLN A 1 98 ? -10.936 3.609 8.288 1.00 89.75 98 GLN A C 1
ATOM 768 O O . GLN A 1 98 ? -10.998 4.624 8.978 1.00 89.75 98 GLN A O 1
ATOM 773 N N . CYS A 1 99 ? -10.482 2.4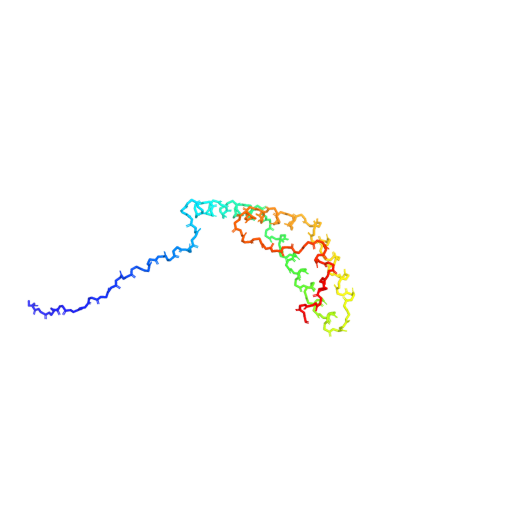41 8.751 1.00 90.06 99 CYS A N 1
ATOM 774 C CA . CYS A 1 99 ? -10.001 2.278 10.117 1.00 90.06 99 CYS A CA 1
ATOM 775 C C . CYS A 1 99 ? -8.825 3.223 10.388 1.00 90.06 99 CYS A C 1
ATOM 777 O O . CYS A 1 99 ? -8.858 3.975 11.358 1.00 90.06 99 CYS A O 1
ATOM 779 N N . SER A 1 100 ? -7.847 3.310 9.477 1.00 83.50 100 SER A N 1
ATOM 780 C CA . SER A 1 100 ? -6.667 4.170 9.656 1.00 83.50 100 SER A CA 1
ATOM 781 C C . SER A 1 100 ? -6.987 5.670 9.768 1.00 83.50 100 SER A C 1
ATOM 783 O O . SER A 1 100 ? -6.248 6.409 10.427 1.00 83.50 100 SER A O 1
ATOM 785 N N . LYS A 1 101 ? -8.121 6.132 9.216 1.00 84.75 101 LYS A N 1
ATOM 786 C CA . LYS A 1 101 ? -8.590 7.524 9.360 1.00 84.75 101 LYS A CA 1
ATOM 787 C C . LYS A 1 101 ? -8.902 7.913 10.802 1.00 84.75 101 LYS A C 1
ATOM 789 O O . LYS A 1 101 ? -8.765 9.089 11.130 1.00 84.75 101 LYS A O 1
ATOM 794 N N . ILE A 1 102 ? -9.234 6.956 11.672 1.00 83.50 102 ILE A N 1
ATOM 795 C CA . ILE A 1 102 ? -9.478 7.196 13.107 1.00 83.50 102 ILE A CA 1
ATOM 796 C C . ILE A 1 102 ? -8.250 7.850 13.768 1.00 83.50 102 ILE A C 1
ATOM 798 O O . ILE A 1 102 ? -8.384 8.642 14.697 1.00 83.50 102 ILE A O 1
ATOM 802 N N . MET A 1 103 ? -7.049 7.599 13.236 1.00 72.94 103 MET A N 1
ATOM 803 C CA . MET A 1 103 ? -5.790 8.141 13.753 1.00 72.94 103 MET A CA 1
ATOM 804 C C . MET A 1 103 ? -5.242 9.357 12.988 1.00 72.94 103 MET A C 1
ATOM 806 O O . MET A 1 103 ? -4.210 9.899 13.386 1.00 72.94 103 MET A O 1
ATOM 810 N N . GLN A 1 104 ? -5.903 9.839 11.926 1.00 68.00 104 GLN A N 1
ATOM 811 C CA . GLN A 1 104 ? -5.388 10.946 11.096 1.00 68.00 104 GLN A CA 1
ATOM 812 C C . GLN A 1 104 ? -5.232 12.282 11.844 1.00 68.00 104 GLN A C 1
ATOM 814 O O . GLN A 1 104 ? -4.467 13.135 11.403 1.00 68.00 104 GLN A O 1
ATOM 819 N N . GLY A 1 105 ? -5.913 12.466 12.979 1.00 62.56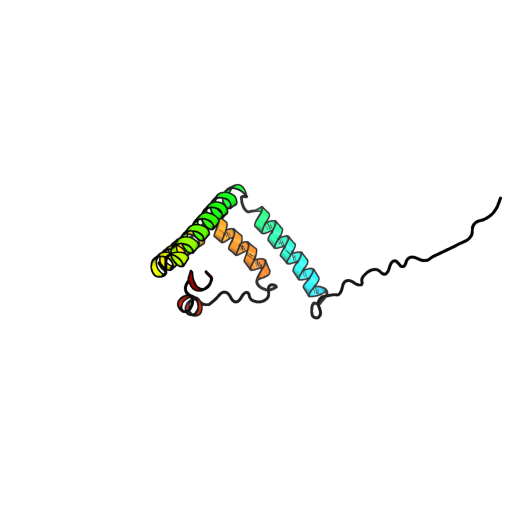 105 GLY A N 1
ATOM 820 C CA . GLY A 1 105 ? -5.745 13.637 13.849 1.00 62.56 105 GLY A CA 1
ATOM 821 C C . GLY A 1 105 ? -4.635 13.509 14.901 1.00 62.56 105 GLY A C 1
ATOM 822 O O . GLY A 1 105 ? -4.412 14.460 15.644 1.00 62.56 105 GLY A O 1
ATOM 823 N N . MET A 1 106 ? -3.984 12.345 15.004 1.00 61.09 106 MET A N 1
ATOM 824 C CA . MET A 1 106 ? -3.024 12.022 16.073 1.00 61.09 106 MET A CA 1
ATOM 825 C C . MET A 1 106 ? -1.665 11.552 15.568 1.00 61.09 106 MET A C 1
ATOM 827 O O . MET A 1 106 ? -0.670 11.698 16.273 1.00 61.09 106 MET A O 1
ATOM 831 N N . MET A 1 107 ? -1.603 10.990 14.362 1.00 58.44 107 MET A N 1
ATOM 832 C CA . MET A 1 107 ? -0.317 10.763 13.718 1.00 58.44 107 MET A CA 1
ATOM 833 C C . MET A 1 107 ? 0.243 12.116 13.259 1.00 58.44 107 MET A C 1
ATOM 835 O O . MET A 1 107 ? -0.531 12.930 12.736 1.00 58.44 107 MET A O 1
ATOM 839 N N . PRO A 1 108 ? 1.561 12.382 13.411 1.00 55.19 108 PRO A N 1
ATOM 840 C CA . PRO A 1 108 ? 2.180 13.458 12.643 1.00 55.19 108 PRO A CA 1
ATOM 841 C C . PRO A 1 108 ? 1.738 13.254 11.202 1.00 55.19 108 PRO A C 1
ATOM 843 O O . PRO A 1 108 ? 1.684 12.100 10.769 1.00 55.19 108 PRO A O 1
ATOM 846 N N . ARG A 1 109 ? 1.333 14.327 10.506 1.00 51.88 109 ARG A N 1
ATOM 847 C CA . ARG A 1 109 ? 0.885 14.227 9.113 1.00 51.88 109 ARG A CA 1
ATOM 848 C C . ARG A 1 109 ? 1.947 13.426 8.372 1.00 51.88 109 ARG A C 1
ATOM 850 O O . ARG A 1 109 ? 3.011 13.957 8.069 1.00 51.88 109 ARG A O 1
ATOM 857 N N . MET A 1 110 ? 1.678 12.141 8.142 1.00 49.12 110 MET A N 1
ATOM 858 C CA . MET A 1 110 ? 2.427 11.353 7.188 1.00 49.12 110 MET A CA 1
ATOM 859 C C . MET A 1 110 ? 2.226 12.161 5.926 1.00 49.12 110 MET A C 1
ATOM 861 O O . MET A 1 110 ? 1.076 12.349 5.520 1.00 49.12 110 MET A O 1
ATOM 865 N N . ASN A 1 111 ? 3.293 12.792 5.438 1.00 52.44 111 ASN A N 1
ATOM 866 C CA . ASN A 1 111 ? 3.221 13.640 4.263 1.00 52.44 111 ASN A CA 1
ATOM 867 C C . ASN A 1 111 ? 2.968 12.690 3.096 1.00 52.44 111 ASN A C 1
ATOM 869 O O . ASN A 1 111 ? 3.900 12.228 2.447 1.00 52.44 111 ASN A O 1
ATOM 873 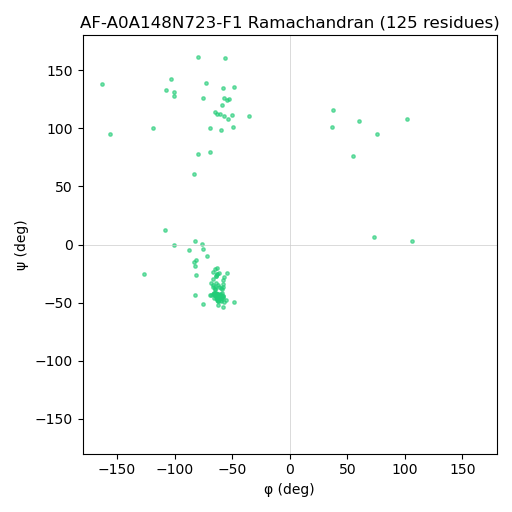N N . VAL A 1 112 ? 1.709 12.271 2.944 1.00 58.75 112 VAL A N 1
ATOM 874 C CA . VAL A 1 112 ? 1.251 11.486 1.813 1.00 58.75 112 VAL A CA 1
ATOM 875 C C . VAL A 1 112 ? 1.465 12.424 0.640 1.00 58.75 112 VAL A C 1
ATOM 877 O O . VAL A 1 112 ? 0.810 13.471 0.612 1.00 58.75 112 VAL A O 1
ATOM 880 N N . PRO A 1 113 ? 2.406 12.110 -0.264 1.00 62.69 113 PRO A N 1
ATOM 881 C CA . PRO A 1 113 ? 2.760 13.041 -1.312 1.00 62.69 113 PRO A CA 1
ATOM 882 C C . PRO A 1 113 ? 1.500 13.352 -2.121 1.00 62.69 113 PRO A C 1
ATOM 884 O O . PRO A 1 113 ? 0.701 12.462 -2.435 1.00 62.69 113 PRO A O 1
ATOM 887 N N . SER A 1 114 ? 1.285 14.629 -2.409 1.00 68.62 114 SER A N 1
ATOM 888 C CA . SER A 1 114 ? 0.213 15.080 -3.285 1.00 68.62 114 SER A CA 1
ATOM 889 C C . SER A 1 114 ? 0.322 14.396 -4.653 1.00 68.62 114 SER A C 1
ATOM 891 O O . SER A 1 114 ? 1.394 13.929 -5.044 1.00 68.62 114 SER A O 1
ATOM 893 N N . PRO A 1 115 ? -0.757 14.356 -5.451 1.00 66.56 115 PRO A N 1
ATOM 894 C CA . PRO A 1 115 ? -0.686 13.832 -6.812 1.00 66.56 115 PRO A CA 1
ATOM 895 C C . PRO A 1 115 ? 0.383 14.508 -7.684 1.00 66.56 115 PRO A C 1
ATOM 897 O O . PRO A 1 115 ? 0.823 13.916 -8.665 1.00 66.56 115 PRO A O 1
ATOM 900 N N . GLN A 1 116 ? 0.769 15.746 -7.364 1.00 69.56 116 GLN A N 1
ATOM 901 C CA . GLN A 1 116 ? 1.866 16.472 -7.994 1.00 69.56 116 GLN A CA 1
ATOM 902 C C . GLN A 1 116 ? 3.225 15.946 -7.518 1.00 69.56 116 GLN A C 1
ATOM 904 O O . GLN A 1 116 ? 4.024 15.550 -8.358 1.00 69.56 116 GLN A O 1
ATOM 909 N N . GLU A 1 117 ? 3.448 15.830 -6.208 1.00 68.44 117 GLU A N 1
ATOM 910 C CA . GLU A 1 117 ? 4.683 15.246 -5.653 1.00 68.44 117 GLU A CA 1
ATOM 911 C C . GLU A 1 117 ? 4.872 13.788 -6.118 1.00 68.44 117 GLU A C 1
ATOM 913 O O . GLU A 1 117 ? 5.965 13.379 -6.492 1.00 68.44 117 GLU A O 1
ATOM 918 N N . LEU A 1 118 ? 3.795 13.004 -6.225 1.00 69.12 118 LEU A N 1
ATOM 919 C CA . LEU A 1 118 ? 3.838 11.643 -6.778 1.00 69.12 118 LEU A CA 1
ATOM 920 C C . LEU A 1 118 ? 4.210 11.584 -8.267 1.00 69.12 118 LEU A C 1
ATOM 922 O O . LEU A 1 118 ? 4.602 10.522 -8.739 1.00 69.12 118 LEU A O 1
ATOM 926 N N . LYS A 1 119 ? 4.050 12.674 -9.029 1.00 73.56 119 LYS A N 1
ATOM 927 C CA . LYS A 1 119 ? 4.520 12.743 -10.425 1.00 73.56 119 LYS A CA 1
ATOM 928 C C . LYS A 1 119 ? 6.006 13.068 -10.511 1.00 73.56 119 LYS A C 1
ATOM 930 O O . LYS A 1 119 ? 6.631 12.723 -11.508 1.00 73.56 119 LYS A O 1
ATOM 935 N N . GLU A 1 120 ? 6.536 13.743 -9.499 1.00 80.56 120 GLU A N 1
ATOM 936 C CA . GLU A 1 120 ? 7.951 14.103 -9.391 1.00 80.56 120 GLU A CA 1
ATOM 937 C C . GLU A 1 120 ? 8.795 12.949 -8.831 1.00 80.56 120 GLU A C 1
ATOM 939 O O . GLU A 1 120 ? 10.012 12.941 -8.999 1.00 80.56 120 GLU A O 1
ATOM 944 N N . HIS A 1 121 ? 8.148 11.943 -8.236 1.00 82.56 121 HIS A N 1
ATOM 945 C CA . HIS A 1 121 ? 8.786 10.738 -7.719 1.00 82.56 121 HIS A CA 1
ATOM 946 C C . HIS A 1 121 ? 8.495 9.511 -8.583 1.00 82.56 121 HIS A C 1
ATOM 948 O O . HIS A 1 121 ? 7.351 9.208 -8.927 1.00 82.56 121 HIS A O 1
ATOM 954 N N . HIS A 1 122 ? 9.542 8.756 -8.894 1.00 91.19 122 HIS A N 1
ATOM 955 C CA . HIS A 1 122 ? 9.446 7.493 -9.606 1.00 91.19 122 HIS A CA 1
ATOM 956 C C . HIS A 1 122 ? 9.612 6.326 -8.625 1.00 91.19 122 HIS A C 1
ATOM 958 O O . HIS A 1 122 ? 10.440 6.380 -7.719 1.00 91.19 122 HIS A O 1
ATOM 964 N N . ILE A 1 123 ? 8.875 5.223 -8.808 1.00 91.25 123 ILE A N 1
ATOM 965 C CA . ILE A 1 123 ? 8.914 4.105 -7.844 1.00 91.25 123 ILE A CA 1
ATOM 966 C C . ILE A 1 123 ? 10.323 3.515 -7.643 1.00 91.25 123 ILE A C 1
ATOM 968 O O . ILE A 1 123 ? 10.665 3.058 -6.557 1.00 91.25 123 IL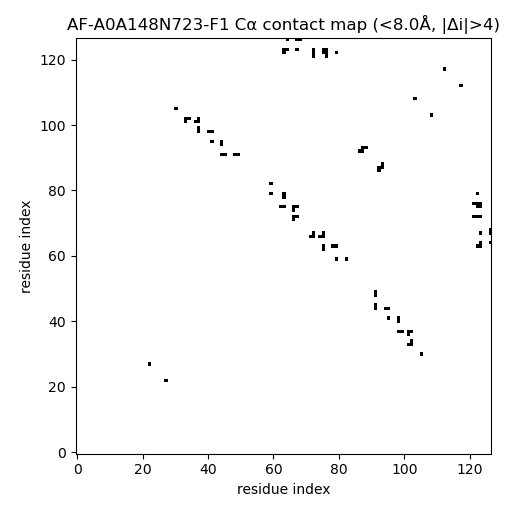E A O 1
ATOM 972 N N . CYS A 1 124 ? 11.157 3.575 -8.680 1.00 95.06 124 CYS A N 1
ATOM 973 C CA . CYS A 1 124 ? 12.554 3.141 -8.633 1.00 95.06 124 CYS A CA 1
ATOM 974 C C . CYS A 1 124 ? 13.524 4.085 -7.910 1.00 95.06 124 CYS A C 1
ATOM 976 O O . CYS A 1 124 ? 14.688 3.731 -7.799 1.00 95.06 124 CYS A O 1
ATOM 978 N N . ASP A 1 125 ? 13.102 5.259 -7.436 1.00 91.31 125 ASP A N 1
ATOM 979 C CA . ASP A 1 125 ? 14.011 6.199 -6.754 1.00 91.31 125 ASP A CA 1
ATOM 980 C C . ASP A 1 125 ? 14.435 5.717 -5.357 1.00 91.31 125 ASP A C 1
ATOM 982 O O . ASP A 1 125 ? 15.352 6.273 -4.761 1.00 91.31 125 ASP A O 1
ATOM 986 N N . ASN A 1 126 ? 13.792 4.660 -4.852 1.00 78.00 126 ASN A N 1
ATOM 987 C CA . ASN A 1 126 ? 14.062 4.050 -3.550 1.00 78.00 126 ASN A CA 1
ATOM 988 C C . ASN A 1 126 ? 14.750 2.670 -3.646 1.00 78.00 126 ASN A C 1
ATOM 990 O O . ASN A 1 126 ? 14.769 1.944 -2.650 1.00 78.00 126 ASN A O 1
ATOM 994 N N . TYR A 1 127 ? 15.258 2.281 -4.823 1.00 79.06 127 TYR A N 1
ATOM 995 C CA . TYR A 1 127 ? 15.864 0.965 -5.085 1.00 79.06 127 TYR A CA 1
ATOM 996 C C . TYR A 1 127 ? 17.294 1.051 -5.614 1.00 79.06 127 TYR A C 1
ATOM 998 O O . TYR A 1 127 ? 17.623 2.050 -6.290 1.00 79.06 127 TYR A O 1
#

Mean predicted aligned error: 11.45 Å

Solvent-accessible surface area (backbone atoms only — not comparable to full-atom values): 7844 Å² total; per-residue (Å²): 138,90,87,83,81,88,83,81,92,78,81,83,72,71,76,74,76,78,68,65,90,88,66,50,73,68,56,52,51,52,48,53,53,38,51,50,55,32,52,56,49,54,70,75,49,64,64,81,66,44,55,62,54,52,54,52,50,55,52,48,51,54,52,37,52,54,27,35,79,69,67,37,48,71,62,27,41,53,50,49,55,50,51,52,52,54,48,70,69,32,67,66,51,47,51,54,57,55,34,55,52,66,43,62,88,72,49,76,79,72,79,70,66,48,81,65,54,51,69,78,50,59,79,51,78,84,108

Secondary structure (DSSP, 8-state):
------------------PPTT--HHHHHHHHHHHHHHHHHHHTS-GGGTHHHHHHHHHHHHHHHHHHHTT-HHHHHHHHHHHHHHHHH-HHHHHHHHHHHTTTTTS-------TTHHHH--GGGG-

Sequence (127 aa):
MKHWFIFALVSLSLPVAAQPPGMTEQDMQRMMENAQKMQECMQGIDQAAIEPIEAKSREFEQKVKALCLAGKRDEAQKLAIQFGREMAANETVKKIQQCSKIMQGMMPRMNVPSPQELKEHHICDNY

Foldseek 3Di:
DDDDDDDDDDDPPPPPPPDDPPDDPVNVVLVVVLVVLLVVLVVPADPVLVVVVVVVVVVLVVVLVVCLVVVVQVVSQVSVVVNVVVLVPDPSSVSNVVSVVSCCVPPDNPPPDDPVSVVVDTPSPVD

pLDDT: mean 81.02, std 17.59, range [38.09, 98.31]

Nearest PDB structures (foldseek):
  6prh-assembly1_A  TM=6.339E-01  e=3.022E+00  Bacillus subtilis subsp. subtilis str. 168
  6tnt-assembly1_O  TM=4.743E-01  e=8.994E+00  Homo sapiens